Protein AF-A0A661FLF9-F1 (afdb_monomer)

Radius of gyration: 11.58 Å; Cα contacts (8 Å, |Δi|>4): 74; chains: 1; bounding box: 26×20×30 Å

Foldseek 3Di:
DQDPLLVVLLCCLPPVQQDPQ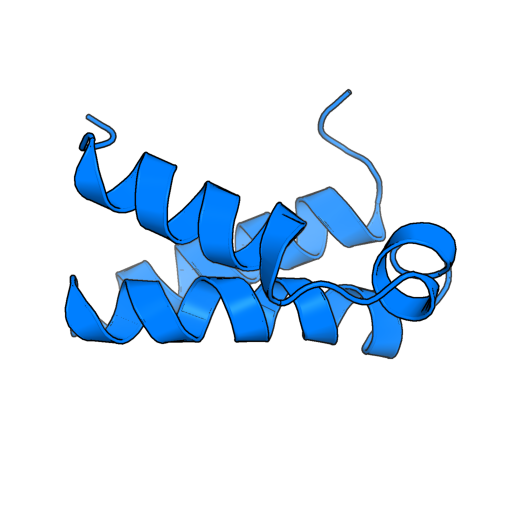LQVCLQPDLVSLLSSLVSSLVSVVVVDPDVVVSCVSSVVSSVCRNNVVDD

Structure (mmCIF, N/CA/C/O backbone):
data_AF-A0A661FLF9-F1
#
_entry.id   AF-A0A661FLF9-F1
#
loop_
_atom_site.group_PDB
_atom_site.id
_atom_site.type_symbol
_atom_site.label_atom_id
_atom_site.label_alt_id
_atom_site.label_comp_id
_atom_site.label_asym_id
_atom_site.label_entity_id
_atom_site.label_seq_id
_atom_site.pdbx_PDB_ins_code
_atom_site.Cartn_x
_atom_site.Cartn_y
_atom_site.Cartn_z
_atom_site.occupancy
_atom_site.B_iso_or_equiv
_atom_site.auth_seq_id
_atom_site.auth_comp_id
_atom_site.auth_asym_id
_atom_site.auth_atom_id
_atom_site.pdbx_PDB_model_num
ATOM 1 N N . MET A 1 1 ? -4.902 -5.610 16.794 1.00 53.88 1 MET A N 1
ATOM 2 C CA . MET A 1 1 ? -5.365 -6.794 16.038 1.00 53.88 1 MET A CA 1
ATOM 3 C C . MET A 1 1 ? -5.984 -6.279 14.751 1.00 53.88 1 MET A C 1
ATOM 5 O O . MET A 1 1 ? -6.771 -5.347 14.847 1.00 53.88 1 MET A O 1
ATOM 9 N N . PHE A 1 2 ? -5.585 -6.799 13.588 1.00 66.19 2 PHE A N 1
ATOM 10 C CA . PHE A 1 2 ? -6.269 -6.491 12.326 1.00 66.19 2 PHE A CA 1
ATOM 11 C C . PHE A 1 2 ? -7.634 -7.189 12.322 1.00 66.19 2 PHE A C 1
ATOM 13 O O . PHE A 1 2 ? -7.699 -8.372 12.661 1.00 66.19 2 PHE A O 1
ATOM 20 N N . SER A 1 3 ? -8.711 -6.469 11.999 1.00 81.94 3 SER A N 1
ATOM 21 C CA . SER A 1 3 ? -10.048 -7.068 11.884 1.00 81.94 3 SER A CA 1
ATOM 22 C C . SER A 1 3 ? -10.259 -7.696 10.503 1.00 81.94 3 SER A C 1
ATOM 24 O O . SER A 1 3 ? -9.578 -7.348 9.535 1.00 81.94 3 SER A O 1
ATOM 26 N N . ALA A 1 4 ? -11.221 -8.618 10.395 1.00 84.50 4 ALA A N 1
ATOM 27 C CA . ALA A 1 4 ? -11.603 -9.207 9.111 1.00 84.50 4 ALA A CA 1
ATOM 28 C C . ALA A 1 4 ? -12.051 -8.129 8.105 1.00 84.50 4 ALA A C 1
ATOM 30 O O . ALA A 1 4 ? -11.684 -8.186 6.935 1.00 84.50 4 ALA A O 1
ATOM 31 N N . ASP A 1 5 ? -12.755 -7.097 8.576 1.00 83.31 5 ASP A N 1
ATOM 32 C CA . ASP A 1 5 ? -13.218 -5.980 7.745 1.00 83.31 5 ASP A CA 1
ATOM 33 C C . ASP A 1 5 ? -12.052 -5.189 7.142 1.00 83.31 5 ASP A C 1
ATOM 35 O O . ASP A 1 5 ? -12.108 -4.788 5.982 1.00 83.31 5 ASP A O 1
ATOM 39 N N . GLN A 1 6 ? -10.962 -5.009 7.899 1.00 80.75 6 GLN A N 1
ATOM 40 C CA . GLN A 1 6 ? -9.754 -4.333 7.416 1.00 80.75 6 GLN A CA 1
ATOM 41 C C . GLN A 1 6 ? -9.038 -5.141 6.328 1.00 80.75 6 GLN A C 1
ATOM 43 O O . GLN A 1 6 ? -8.543 -4.560 5.365 1.00 80.75 6 GLN A O 1
ATOM 48 N 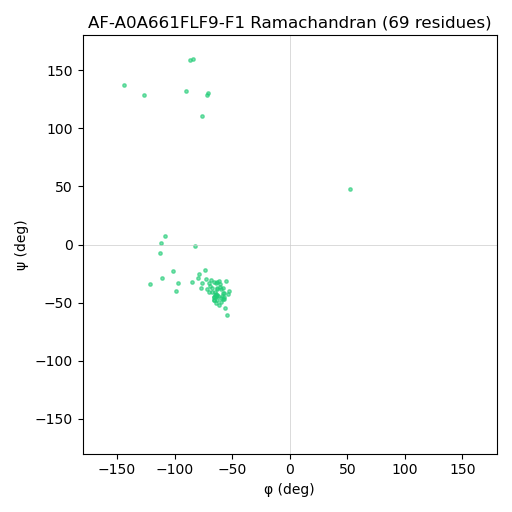N . LEU A 1 7 ? -9.015 -6.473 6.442 1.00 84.31 7 LEU A N 1
ATOM 49 C CA . LEU A 1 7 ? -8.456 -7.350 5.407 1.00 84.31 7 LEU A CA 1
ATOM 50 C C . LEU A 1 7 ? -9.293 -7.324 4.125 1.00 84.31 7 LEU A C 1
ATOM 52 O O . LEU A 1 7 ? -8.734 -7.277 3.032 1.00 84.31 7 LEU A O 1
ATOM 56 N N . ILE A 1 8 ? -10.622 -7.316 4.249 1.00 86.88 8 ILE A N 1
ATOM 57 C CA . ILE A 1 8 ? -11.523 -7.218 3.094 1.00 86.88 8 ILE A CA 1
ATOM 58 C C . ILE A 1 8 ? -11.358 -5.856 2.414 1.00 86.88 8 ILE A C 1
ATOM 60 O O . ILE A 1 8 ? -11.176 -5.801 1.202 1.00 86.88 8 ILE A O 1
ATOM 64 N N . ALA A 1 9 ? -11.358 -4.766 3.184 1.00 84.94 9 ALA A N 1
ATOM 65 C CA . ALA A 1 9 ? -11.093 -3.416 2.690 1.00 84.94 9 ALA A CA 1
ATOM 66 C C . ALA A 1 9 ? -9.770 -3.335 1.910 1.00 84.94 9 ALA A C 1
ATOM 68 O O . ALA A 1 9 ? -9.719 -2.741 0.832 1.00 84.94 9 ALA A O 1
ATOM 69 N N . HIS A 1 10 ? -8.726 -3.983 2.427 1.00 85.19 10 HIS A N 1
ATOM 70 C CA . HIS A 1 10 ? -7.429 -4.076 1.769 1.00 85.19 10 HIS A CA 1
ATOM 71 C C . HIS A 1 10 ? -7.495 -4.850 0.452 1.00 85.19 10 HIS A C 1
ATOM 73 O O . HIS A 1 10 ? -7.100 -4.330 -0.587 1.00 85.19 10 HIS A O 1
ATOM 79 N N . ALA A 1 11 ? -8.092 -6.043 0.456 1.00 86.00 11 ALA A N 1
ATOM 80 C CA . ALA A 1 11 ? -8.245 -6.845 -0.753 1.00 86.00 11 ALA A CA 1
ATOM 81 C C . ALA A 1 11 ? -9.082 -6.133 -1.834 1.00 86.00 11 ALA A C 1
ATOM 83 O O . ALA A 1 11 ? -8.776 -6.225 -3.021 1.00 86.00 11 ALA A O 1
ATOM 84 N N . VAL A 1 12 ? -10.117 -5.384 -1.446 1.00 86.81 12 VAL A N 1
ATOM 85 C CA . VAL A 1 12 ? -10.899 -4.568 -2.387 1.00 86.81 12 VAL A CA 1
ATOM 86 C C . VAL A 1 12 ? -10.034 -3.463 -3.000 1.00 86.81 12 VAL A C 1
ATOM 88 O O . VAL A 1 12 ? -10.062 -3.271 -4.218 1.00 86.81 12 VAL A O 1
ATOM 91 N N . GLY A 1 13 ? -9.231 -2.773 -2.189 1.00 83.69 13 GLY A N 1
ATOM 92 C CA . GLY A 1 13 ? -8.282 -1.766 -2.668 1.00 83.69 13 GLY A CA 1
ATOM 93 C C . GLY A 1 13 ? -7.290 -2.324 -3.693 1.00 83.69 13 GLY A C 1
ATOM 94 O O . GLY A 1 13 ? -7.133 -1.732 -4.763 1.00 83.69 13 GLY A O 1
ATOM 95 N N . ASP A 1 14 ? -6.700 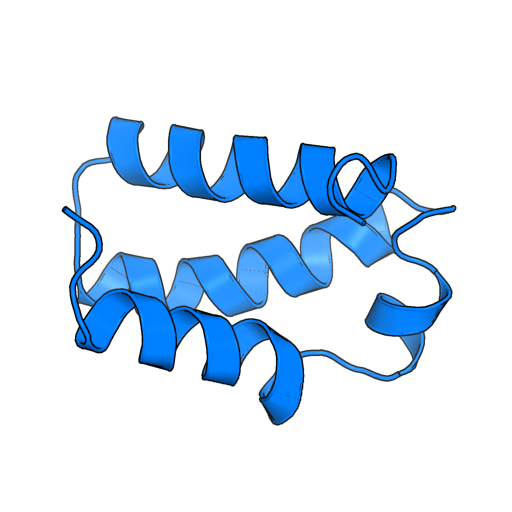-3.483 -3.394 1.00 83.38 14 ASP A N 1
ATOM 96 C CA . ASP A 1 14 ? -5.580 -4.065 -4.143 1.00 83.38 14 ASP A CA 1
ATOM 97 C C . ASP A 1 14 ? -5.998 -4.887 -5.370 1.00 83.38 14 ASP A C 1
ATOM 99 O O . ASP A 1 14 ? -5.264 -4.917 -6.361 1.00 83.38 14 ASP A O 1
ATOM 103 N N . PHE A 1 15 ? -7.156 -5.555 -5.331 1.00 84.81 15 PHE A N 1
ATOM 104 C CA . PHE A 1 15 ? -7.577 -6.484 -6.391 1.00 84.81 15 PHE A CA 1
ATOM 105 C C . PHE A 1 15 ? -8.767 -5.997 -7.219 1.00 84.81 15 PHE A C 1
ATOM 107 O O . PHE A 1 15 ? -8.881 -6.378 -8.382 1.00 84.81 15 PHE A O 1
ATOM 114 N N . LEU A 1 16 ? -9.660 -5.181 -6.649 1.00 85.31 16 LEU A N 1
ATOM 115 C CA . LEU A 1 16 ? -10.849 -4.683 -7.359 1.00 85.31 16 LEU A CA 1
ATOM 116 C C . LEU A 1 16 ? -10.646 -3.268 -7.905 1.00 85.31 16 LEU A C 1
ATOM 118 O O . LEU A 1 16 ? -11.098 -2.967 -9.007 1.00 85.31 16 LEU A O 1
ATOM 122 N N . LEU A 1 17 ? -9.989 -2.396 -7.137 1.00 84.94 17 LEU A N 1
ATOM 123 C CA . LEU A 1 17 ? -9.858 -0.9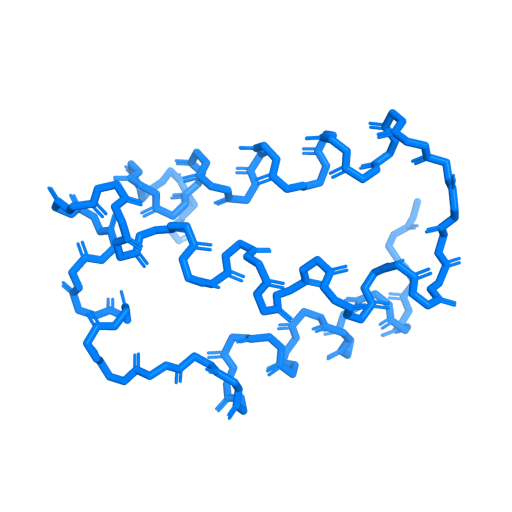74 -7.469 1.00 84.94 17 LEU A CA 1
ATOM 124 C C . LEU A 1 17 ? -8.491 -0.609 -8.068 1.00 84.94 17 LEU A C 1
ATOM 126 O O . LEU A 1 17 ? -8.373 0.394 -8.776 1.00 84.94 17 LEU A O 1
ATOM 130 N N . GLN A 1 18 ? -7.455 -1.410 -7.811 1.00 88.69 18 GLN A N 1
ATOM 131 C CA . GLN A 1 18 ? -6.12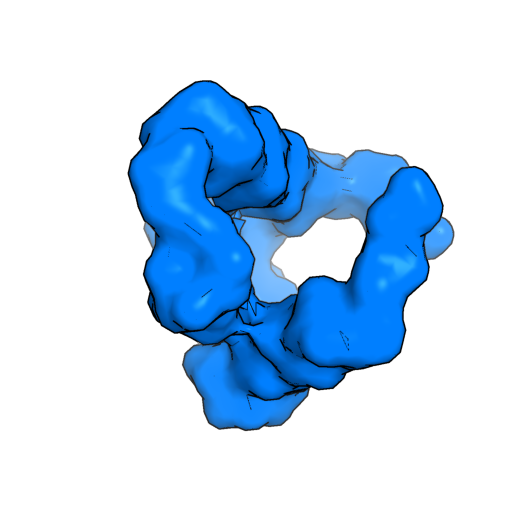6 -1.200 -8.375 1.00 88.69 18 GLN A CA 1
ATOM 132 C C . GLN A 1 18 ? -6.106 -1.542 -9.873 1.00 88.69 18 GLN A C 1
ATOM 134 O O . GLN A 1 18 ? -6.481 -2.632 -10.294 1.00 88.69 18 GLN A O 1
ATOM 139 N N . SER A 1 19 ? -5.600 -0.621 -10.691 1.00 89.94 19 SER A N 1
ATOM 140 C CA . SER A 1 19 ? -5.425 -0.847 -12.128 1.00 89.94 19 SER A CA 1
ATOM 141 C C . SER A 1 19 ? -4.088 -1.519 -12.419 1.00 89.94 19 SER A C 1
ATOM 143 O O . SER A 1 19 ? -3.122 -1.373 -11.664 1.00 89.94 19 SER A O 1
ATOM 145 N N . GLU A 1 20 ? -3.989 -2.159 -13.582 1.00 89.44 20 GLU A N 1
ATOM 146 C CA . GLU A 1 20 ? -2.730 -2.724 -14.081 1.00 89.44 20 GLU A CA 1
ATOM 147 C C . GLU A 1 20 ? -1.580 -1.707 -14.092 1.00 89.44 20 GLU A C 1
ATOM 149 O O . GLU A 1 20 ? -0.445 -2.032 -13.744 1.00 89.44 20 GLU A O 1
ATOM 154 N N . TRP A 1 21 ? -1.859 -0.455 -14.465 1.00 91.12 21 TRP A N 1
ATOM 155 C CA . TRP A 1 21 ? -0.835 0.587 -14.496 1.00 91.12 21 TRP A CA 1
ATOM 156 C C . TRP A 1 21 ? -0.298 0.899 -13.095 1.00 91.12 21 TRP A C 1
ATOM 158 O O . TRP A 1 21 ? 0.917 0.992 -12.912 1.00 91.12 21 TRP A O 1
ATOM 168 N N . MET A 1 22 ? -1.187 0.998 -12.101 1.00 90.88 22 MET A N 1
ATOM 169 C CA . MET A 1 22 ? -0.796 1.196 -10.703 1.00 90.88 22 MET A CA 1
ATOM 170 C C . MET A 1 22 ? 0.083 0.038 -10.219 1.00 90.88 22 MET A C 1
ATOM 172 O O . MET A 1 22 ? 1.187 0.268 -9.730 1.00 90.88 22 MET A O 1
ATOM 176 N N . ALA A 1 23 ? -0.355 -1.203 -10.448 1.00 89.44 23 ALA A N 1
ATOM 177 C CA . ALA A 1 23 ? 0.369 -2.403 -10.035 1.00 89.44 23 ALA A CA 1
ATOM 178 C C . ALA A 1 23 ? 1.791 -2.473 -10.619 1.00 89.44 23 ALA A C 1
ATOM 180 O O . ALA A 1 23 ? 2.741 -2.822 -9.918 1.00 89.44 23 ALA A O 1
ATOM 181 N N . ARG A 1 24 ? 1.956 -2.119 -11.901 1.00 91.25 24 ARG A N 1
ATOM 182 C CA . ARG A 1 24 ? 3.244 -2.224 -12.609 1.00 91.25 24 ARG A CA 1
ATOM 183 C C . ARG A 1 24 ? 4.207 -1.079 -12.314 1.00 91.25 24 ARG A C 1
ATOM 185 O O . ARG A 1 24 ? 5.420 -1.270 -12.411 1.00 91.25 24 ARG A O 1
ATOM 192 N N . GLU A 1 25 ? 3.684 0.099 -11.991 1.00 93.31 25 GLU A N 1
ATOM 193 C CA . GLU A 1 25 ? 4.475 1.329 -11.928 1.00 93.31 25 GLU A CA 1
ATOM 194 C C . GLU A 1 25 ? 4.624 1.884 -10.499 1.00 93.31 25 GLU A C 1
ATOM 196 O O . GLU A 1 25 ? 5.434 2.790 -10.287 1.00 93.31 25 GLU A O 1
ATOM 201 N N . LYS A 1 26 ? 3.924 1.327 -9.494 1.00 89.69 26 LYS A N 1
ATOM 202 C CA . LYS A 1 26 ? 3.979 1.788 -8.090 1.00 89.69 26 LYS A CA 1
ATOM 203 C C . LYS A 1 26 ? 5.388 1.834 -7.492 1.00 89.69 26 LYS A C 1
ATOM 205 O O . LYS A 1 26 ? 5.715 2.758 -6.756 1.00 89.69 26 LYS A O 1
ATOM 210 N N . THR A 1 27 ? 6.284 0.944 -7.913 1.00 92.06 27 THR A N 1
ATOM 211 C CA . THR A 1 27 ? 7.696 0.931 -7.479 1.00 92.06 27 THR A CA 1
ATOM 212 C C . THR A 1 27 ? 8.601 1.907 -8.242 1.00 92.06 27 THR A C 1
ATOM 214 O O . THR A 1 27 ? 9.795 2.010 -7.957 1.00 92.06 27 THR A O 1
ATOM 217 N N . LYS A 1 28 ? 8.072 2.641 -9.226 1.00 90.25 28 LYS A N 1
ATOM 218 C CA . LYS A 1 28 ? 8.834 3.567 -10.085 1.00 90.25 28 LYS A CA 1
ATOM 219 C C . LYS A 1 28 ? 8.311 4.995 -10.020 1.00 90.25 28 LYS A C 1
ATOM 221 O O . LYS A 1 28 ? 9.104 5.933 -10.082 1.00 90.25 28 LYS A O 1
ATOM 226 N N . ARG A 1 29 ? 6.998 5.178 -9.860 1.00 90.56 29 ARG A N 1
ATOM 227 C CA . ARG A 1 29 ? 6.346 6.492 -9.838 1.00 90.56 29 ARG A CA 1
ATOM 228 C C . ARG A 1 29 ? 5.507 6.663 -8.585 1.00 90.56 29 ARG A C 1
ATOM 230 O O . ARG A 1 29 ? 4.606 5.877 -8.318 1.00 90.56 29 ARG A O 1
ATOM 237 N N . SER A 1 30 ? 5.723 7.771 -7.882 1.00 89.19 30 SER A N 1
ATOM 238 C CA . SER A 1 30 ? 4.942 8.115 -6.690 1.00 89.19 30 SER A CA 1
ATOM 239 C C . SER A 1 30 ? 3.451 8.284 -6.998 1.00 89.19 30 SER A C 1
ATOM 241 O O . SER A 1 30 ? 2.623 7.874 -6.201 1.00 89.19 30 SER A O 1
ATOM 243 N N . LEU A 1 31 ? 3.085 8.792 -8.181 1.00 89.06 31 LEU A N 1
ATOM 244 C CA . LEU A 1 31 ? 1.678 8.862 -8.602 1.00 89.06 31 LEU A CA 1
ATOM 245 C C . LEU A 1 31 ? 1.034 7.475 -8.737 1.00 89.06 31 LEU A C 1
ATOM 247 O O . LEU A 1 31 ? -0.120 7.297 -8.361 1.00 89.06 31 LEU A O 1
ATOM 251 N N . ALA A 1 32 ? 1.786 6.490 -9.233 1.00 88.75 32 ALA A N 1
ATOM 252 C CA . ALA A 1 32 ? 1.299 5.122 -9.349 1.00 88.75 32 ALA A CA 1
ATOM 253 C C . ALA A 1 32 ? 1.192 4.426 -7.983 1.00 88.75 32 ALA A C 1
ATOM 255 O O . ALA A 1 32 ? 0.312 3.595 -7.826 1.00 88.75 32 ALA A O 1
ATOM 256 N N . ALA A 1 33 ? 2.026 4.785 -6.998 1.00 87.62 33 ALA A N 1
ATOM 257 C CA . ALA A 1 33 ? 1.915 4.303 -5.613 1.00 87.62 33 ALA A CA 1
ATOM 258 C C . ALA A 1 33 ? 0.825 5.022 -4.794 1.00 87.62 33 ALA A C 1
ATOM 260 O O . ALA A 1 33 ? 0.283 4.452 -3.850 1.00 87.62 33 ALA A O 1
ATOM 261 N N . LEU A 1 34 ? 0.473 6.263 -5.148 1.00 88.44 34 LEU A N 1
ATOM 262 C CA . LEU A 1 34 ? -0.640 6.979 -4.516 1.00 88.44 34 LEU A CA 1
ATOM 263 C C . LEU A 1 34 ? -1.998 6.385 -4.893 1.00 88.44 34 LEU A C 1
ATOM 265 O O . LEU A 1 34 ? -2.902 6.397 -4.068 1.00 88.44 34 LEU A O 1
ATOM 269 N N . GLY A 1 35 ? -2.145 5.856 -6.109 1.00 86.56 35 GLY A N 1
ATOM 270 C CA . GLY A 1 35 ? -3.386 5.224 -6.559 1.00 86.56 35 GLY A CA 1
ATOM 271 C C . GLY A 1 35 ? -3.881 4.107 -5.621 1.00 86.56 35 GLY A C 1
ATOM 272 O O . GLY A 1 35 ? -4.951 4.280 -5.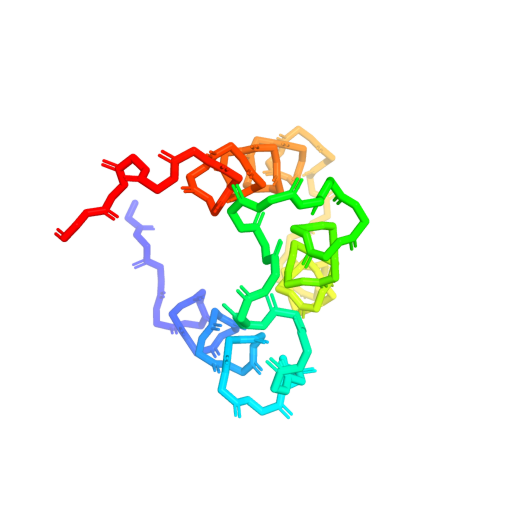041 1.00 86.56 35 GLY A O 1
ATOM 273 N N . PRO A 1 36 ? -3.097 3.031 -5.399 1.00 84.12 36 PRO A N 1
ATOM 274 C CA . PRO A 1 36 ? -3.416 1.953 -4.457 1.00 84.12 36 PRO A CA 1
ATOM 275 C C . PRO A 1 36 ? -3.647 2.462 -3.030 1.00 84.12 36 PRO A C 1
ATOM 277 O O . PRO A 1 36 ? -4.601 2.081 -2.358 1.00 84.12 36 PRO A O 1
ATOM 280 N N . CYS A 1 37 ? -2.814 3.409 -2.580 1.00 86.12 37 CYS A N 1
ATOM 281 C CA . CYS A 1 37 ? -2.965 4.036 -1.270 1.00 86.12 37 CYS A CA 1
ATOM 282 C C . CYS A 1 37 ? -4.352 4.688 -1.110 1.00 86.12 37 CYS A C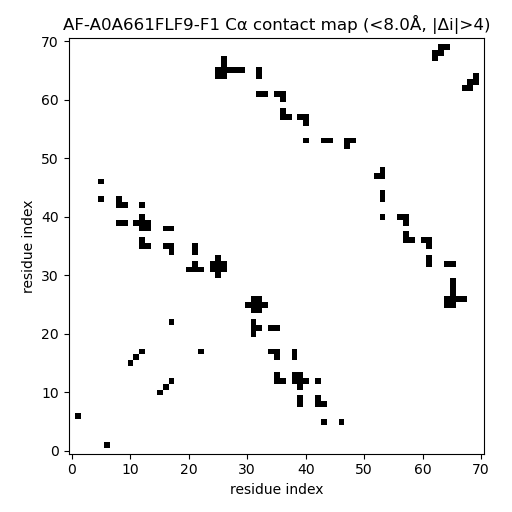 1
ATOM 284 O O . CYS A 1 37 ? -5.024 4.477 -0.103 1.00 86.12 37 CYS A O 1
ATOM 286 N N . LEU A 1 38 ? -4.824 5.427 -2.118 1.00 85.00 38 LEU A N 1
ATOM 287 C CA . LEU A 1 38 ? -6.138 6.073 -2.094 1.00 85.00 38 LEU A CA 1
ATOM 288 C C . LEU A 1 38 ? -7.294 5.074 -2.234 1.00 85.00 38 LEU A C 1
ATOM 290 O O . LEU A 1 38 ? -8.315 5.236 -1.562 1.00 85.00 38 LEU A O 1
ATOM 294 N N . THR A 1 39 ? -7.149 4.038 -3.066 1.00 84.06 39 THR A N 1
ATOM 295 C CA . THR A 1 39 ? -8.191 3.013 -3.236 1.00 84.06 39 THR A CA 1
ATOM 296 C C . THR A 1 39 ? -8.365 2.152 -1.991 1.00 84.06 39 THR A C 1
ATOM 298 O O . THR A 1 39 ? -9.487 1.745 -1.707 1.00 84.06 39 THR A O 1
ATOM 301 N N . TYR A 1 40 ? -7.303 1.932 -1.215 1.00 81.50 40 TYR A N 1
ATOM 302 C CA . TYR A 1 40 ? -7.375 1.290 0.098 1.00 81.50 40 TYR A CA 1
ATOM 303 C C . TYR A 1 40 ? -7.894 2.226 1.204 1.00 81.50 40 TYR A C 1
ATOM 305 O O . TYR A 1 40 ? -8.663 1.812 2.077 1.00 81.50 40 TYR A O 1
ATOM 313 N N . LEU A 1 41 ? -7.521 3.509 1.166 1.00 83.25 41 LEU A N 1
ATOM 314 C CA . LEU A 1 41 ? -7.970 4.494 2.154 1.00 83.25 41 LEU A CA 1
ATOM 315 C C . LEU A 1 41 ? -9.481 4.761 2.095 1.00 83.25 41 LEU A C 1
ATOM 317 O O . LEU A 1 41 ? -10.084 5.011 3.136 1.00 83.25 41 LEU A O 1
ATOM 321 N N . LEU A 1 42 ? -10.101 4.681 0.914 1.00 82.12 42 LEU A N 1
ATOM 322 C CA . LEU A 1 42 ? -11.545 4.877 0.726 1.00 82.12 42 LEU A CA 1
ATOM 323 C C . LEU A 1 42 ? -12.396 3.924 1.597 1.00 82.12 42 LEU A C 1
ATOM 325 O O . LEU A 1 42 ? -13.203 4.416 2.387 1.00 82.12 42 LEU A O 1
ATOM 329 N N . PRO A 1 43 ? -12.206 2.591 1.542 1.00 78.94 43 PRO A N 1
ATOM 330 C CA . PRO A 1 43 ? -12.832 1.657 2.477 1.00 78.94 43 PRO A CA 1
ATOM 331 C C . PRO A 1 43 ? -12.458 1.901 3.944 1.00 78.94 43 PRO A C 1
ATOM 333 O O . PRO A 1 43 ? -13.315 1.797 4.819 1.00 78.94 43 PRO A O 1
ATOM 336 N N . CYS A 1 44 ? -11.202 2.256 4.243 1.00 79.94 44 CYS A N 1
ATOM 337 C CA . CYS A 1 44 ? -10.780 2.531 5.620 1.00 79.94 44 CYS A CA 1
ATOM 338 C C . CYS A 1 44 ? -11.489 3.742 6.234 1.00 79.94 44 CYS A C 1
ATOM 340 O O . CYS A 1 44 ? -11.781 3.710 7.427 1.00 79.94 44 CYS A O 1
ATOM 342 N N . LEU A 1 45 ? -11.821 4.766 5.442 1.00 81.31 45 LEU A N 1
ATOM 343 C CA . LEU A 1 45 ? -12.628 5.897 5.904 1.00 81.31 45 LEU A CA 1
ATOM 344 C C . LEU A 1 45 ? -14.021 5.445 6.367 1.00 81.31 45 LEU A C 1
ATOM 346 O O . LEU A 1 45 ? -14.567 6.014 7.304 1.00 81.31 45 LEU A O 1
ATOM 350 N N . LEU A 1 46 ? -14.593 4.387 5.788 1.00 81.19 46 LEU A N 1
ATOM 351 C CA . LEU A 1 46 ? -15.885 3.854 6.240 1.00 81.19 46 LEU A CA 1
ATOM 352 C C . LEU A 1 46 ? -15.785 3.099 7.576 1.00 81.19 46 LEU A C 1
ATOM 354 O O . LEU A 1 46 ? -16.782 2.975 8.283 1.00 81.19 46 LEU A O 1
ATOM 358 N N . LEU A 1 47 ? -14.591 2.616 7.933 1.00 80.62 47 LEU A N 1
ATOM 359 C CA . LEU A 1 47 ? -14.340 1.837 9.150 1.00 80.62 47 LEU A CA 1
ATOM 360 C C . LEU A 1 47 ? -13.807 2.690 10.310 1.00 80.62 47 LEU A C 1
ATOM 362 O O . LEU A 1 47 ? -14.072 2.392 11.472 1.00 80.62 47 LEU A O 1
ATOM 366 N N . THR A 1 48 ? -13.025 3.732 10.018 1.00 79.81 48 THR A N 1
ATOM 367 C CA . THR A 1 48 ? -12.413 4.603 11.025 1.00 79.81 48 THR A CA 1
ATOM 368 C C . THR A 1 48 ? -12.366 6.050 10.551 1.00 79.81 48 THR A C 1
ATOM 370 O O . THR A 1 48 ? -12.012 6.339 9.414 1.00 79.81 48 THR A O 1
ATOM 373 N N . GLN A 1 49 ? -12.699 6.972 11.454 1.00 83.62 49 GLN A N 1
ATOM 374 C CA . GLN A 1 49 ? -12.648 8.421 11.225 1.00 83.62 49 GLN A CA 1
ATOM 375 C C . GLN A 1 49 ? -11.493 9.082 11.991 1.00 83.62 49 GLN A C 1
ATOM 377 O O . GLN A 1 49 ? -11.380 10.304 12.026 1.00 83.62 49 GLN A O 1
ATOM 382 N N . TYR A 1 50 ? -10.619 8.288 12.621 1.00 88.00 50 TYR A N 1
ATOM 383 C CA . TYR A 1 50 ? -9.461 8.813 13.339 1.00 88.00 50 TYR A CA 1
ATOM 384 C C . TYR A 1 50 ? -8.368 9.230 12.341 1.00 88.00 50 TYR A C 1
ATOM 386 O O . TYR A 1 50 ? -7.731 8.357 11.741 1.00 88.00 50 TYR A O 1
ATOM 394 N N . PRO A 1 51 ? -8.083 10.538 12.182 1.00 85.06 51 PRO A N 1
ATOM 395 C CA . PRO A 1 51 ? -7.197 11.032 11.126 1.00 85.06 51 PRO A CA 1
ATOM 396 C C . PRO A 1 51 ? -5.763 10.514 11.276 1.00 85.06 51 PRO A C 1
ATOM 398 O O . PRO A 1 51 ? -5.101 10.230 10.283 1.00 85.06 51 PRO A O 1
ATOM 401 N N . TYR A 1 52 ? -5.300 10.307 12.512 1.00 89.38 52 TYR A N 1
ATOM 402 C CA . TYR A 1 52 ? -3.988 9.718 12.782 1.00 89.38 52 TYR A CA 1
ATOM 403 C C . TYR A 1 52 ? -3.889 8.266 12.308 1.00 89.38 52 TYR A C 1
ATOM 405 O O . TYR A 1 52 ? -2.877 7.881 11.729 1.00 89.38 52 TYR A O 1
ATOM 413 N N . ALA A 1 53 ? -4.941 7.467 12.510 1.00 87.00 53 ALA A N 1
ATOM 414 C CA . ALA A 1 53 ? -4.964 6.080 12.057 1.00 87.00 53 ALA A CA 1
ATOM 415 C C . ALA A 1 53 ? -4.945 6.017 10.525 1.00 87.00 53 ALA A C 1
ATOM 417 O O . ALA A 1 53 ? -4.146 5.286 9.952 1.00 87.00 53 ALA A O 1
ATOM 418 N N . ILE A 1 54 ? -5.759 6.849 9.871 1.00 86.62 54 ILE A N 1
ATOM 419 C CA . ILE A 1 54 ? -5.806 6.992 8.410 1.00 86.62 54 ILE A CA 1
ATOM 420 C C . ILE A 1 54 ? -4.434 7.398 7.856 1.00 86.62 54 ILE A C 1
ATOM 422 O O . ILE A 1 54 ? -3.942 6.777 6.917 1.00 86.62 54 ILE A O 1
ATOM 426 N N . ALA A 1 55 ? -3.784 8.395 8.464 1.00 88.75 55 ALA A N 1
ATOM 427 C CA . ALA A 1 55 ? -2.471 8.867 8.034 1.00 88.75 55 ALA A CA 1
ATOM 428 C C . ALA A 1 55 ? -1.384 7.792 8.183 1.00 88.75 55 ALA A C 1
ATOM 430 O O . ALA A 1 55 ? -0.573 7.614 7.276 1.00 88.75 55 ALA A O 1
ATOM 431 N N . ILE A 1 56 ? -1.378 7.050 9.296 1.00 90.06 56 ILE A N 1
ATOM 432 C CA . ILE A 1 56 ? -0.421 5.958 9.516 1.00 90.06 56 ILE A CA 1
ATOM 433 C C . ILE A 1 56 ? -0.663 4.831 8.509 1.00 90.06 56 ILE A C 1
ATOM 435 O O . ILE A 1 56 ? 0.282 4.380 7.864 1.00 90.06 56 ILE A O 1
ATOM 439 N N . ILE A 1 57 ? -1.913 4.400 8.333 1.00 88.19 57 ILE A N 1
ATOM 440 C CA . ILE A 1 57 ? -2.286 3.314 7.418 1.00 88.19 57 ILE A CA 1
ATOM 441 C C . ILE A 1 57 ? -1.930 3.678 5.970 1.00 88.19 57 ILE A C 1
ATOM 443 O O . ILE A 1 57 ? -1.208 2.936 5.309 1.00 88.19 57 ILE A O 1
ATOM 447 N N . GLY A 1 58 ? -2.365 4.845 5.491 1.00 88.75 58 GLY A N 1
ATOM 448 C CA . GLY A 1 58 ? -2.056 5.310 4.139 1.00 88.75 58 GLY A CA 1
ATOM 449 C C . GLY A 1 58 ? -0.562 5.554 3.919 1.00 88.75 58 GLY A C 1
ATOM 450 O O . GLY A 1 58 ? -0.003 5.117 2.914 1.00 88.75 58 GLY A O 1
ATOM 451 N N . GLY A 1 59 ? 0.106 6.204 4.877 1.00 90.56 59 GLY A N 1
ATOM 452 C CA . GLY A 1 59 ? 1.533 6.515 4.797 1.00 90.56 59 GLY A CA 1
ATOM 453 C C . GLY A 1 59 ? 2.401 5.260 4.748 1.00 90.56 59 GLY A C 1
ATOM 454 O O . GLY A 1 59 ? 3.257 5.131 3.875 1.00 90.56 59 GLY A O 1
ATOM 455 N N . THR A 1 60 ? 2.147 4.30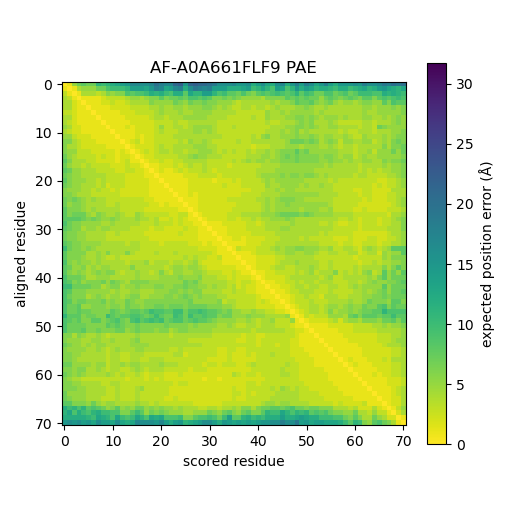3 5.644 1.00 91.31 60 THR A N 1
ATOM 456 C CA . THR A 1 60 ? 2.857 3.014 5.641 1.00 91.31 60 THR A CA 1
ATOM 457 C C . THR A 1 60 ? 2.588 2.227 4.367 1.00 91.31 60 THR A C 1
ATOM 459 O O . THR A 1 60 ? 3.538 1.730 3.768 1.00 91.31 60 THR A O 1
ATOM 462 N N . HIS A 1 61 ? 1.341 2.177 3.895 1.00 88.81 61 HIS A N 1
ATOM 463 C CA . HIS A 1 61 ? 1.002 1.473 2.662 1.00 88.81 61 HIS A CA 1
ATOM 464 C C . HIS A 1 61 ? 1.705 2.077 1.438 1.00 88.81 61 HIS A C 1
ATOM 466 O O . HIS A 1 61 ? 2.328 1.346 0.670 1.00 88.81 61 HIS A O 1
ATOM 472 N N . PHE A 1 62 ? 1.716 3.409 1.315 1.00 91.38 62 PHE A N 1
ATOM 473 C CA . PHE A 1 62 ? 2.448 4.108 0.257 1.00 91.38 62 PHE A CA 1
ATOM 474 C C . PHE A 1 62 ? 3.947 3.789 0.288 1.00 91.38 62 PHE A C 1
ATOM 476 O O . PHE A 1 62 ? 4.548 3.535 -0.754 1.00 91.38 62 PHE A O 1
ATOM 483 N N . VAL A 1 63 ? 4.562 3.788 1.475 1.00 93.19 63 VAL A N 1
ATOM 484 C CA . VAL A 1 63 ? 5.990 3.480 1.636 1.00 93.19 63 VAL A CA 1
ATOM 485 C C . VAL A 1 63 ? 6.282 2.023 1.2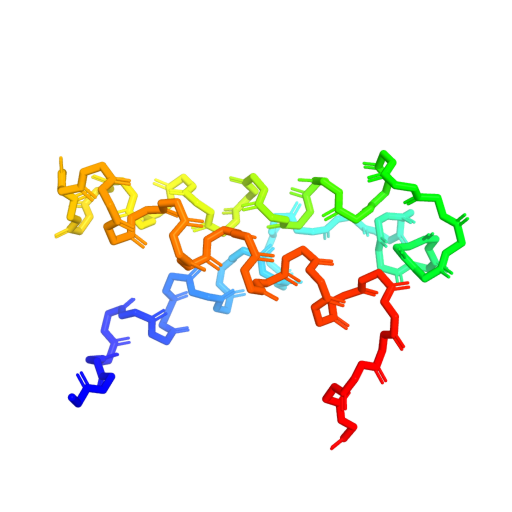58 1.00 93.19 63 VAL A C 1
ATOM 487 O O . VAL A 1 63 ? 7.221 1.744 0.510 1.00 93.19 63 VAL A O 1
ATOM 490 N N . ILE A 1 64 ? 5.458 1.086 1.721 1.00 90.81 64 ILE A N 1
ATOM 491 C CA . ILE A 1 64 ? 5.608 -0.334 1.392 1.00 90.81 64 ILE A CA 1
ATOM 492 C C . ILE A 1 64 ? 5.521 -0.545 -0.123 1.00 90.81 64 ILE A C 1
ATOM 494 O O . ILE A 1 64 ? 6.397 -1.199 -0.686 1.00 90.81 64 ILE A O 1
ATOM 498 N N . ASP A 1 65 ? 4.539 0.064 -0.786 1.00 89.56 65 ASP A N 1
ATOM 499 C CA . ASP A 1 65 ? 4.330 -0.070 -2.230 1.00 89.56 65 ASP A CA 1
ATOM 500 C C . ASP A 1 65 ? 5.405 0.630 -3.064 1.00 89.56 65 ASP A C 1
ATOM 502 O O . ASP A 1 65 ? 5.871 0.092 -4.073 1.00 89.56 65 ASP A O 1
ATOM 506 N N . ARG A 1 66 ? 5.833 1.829 -2.654 1.00 90.44 66 ARG A N 1
ATOM 507 C CA . ARG A 1 66 ? 6.801 2.627 -3.414 1.00 90.44 66 ARG A CA 1
ATOM 508 C C . ARG A 1 66 ? 8.192 2.010 -3.416 1.00 90.44 66 ARG A C 1
ATOM 510 O O . ARG A 1 66 ? 8.898 2.135 -4.422 1.00 90.44 66 ARG A O 1
ATOM 517 N N . TRP A 1 67 ? 8.585 1.392 -2.307 1.00 92.81 67 TRP A N 1
ATOM 518 C CA . TRP A 1 67 ? 9.923 0.831 -2.115 1.00 92.81 67 TRP A CA 1
ATOM 519 C C . TRP A 1 67 ? 9.950 -0.695 -2.054 1.00 92.81 67 TRP A C 1
ATOM 521 O O . TRP A 1 67 ? 11.030 -1.263 -1.921 1.00 92.81 67 TRP A O 1
ATOM 531 N N . HIS A 1 68 ? 8.797 -1.353 -2.211 1.00 86.38 68 HIS A N 1
ATOM 532 C CA . HIS A 1 68 ? 8.672 -2.810 -2.208 1.00 86.38 68 HIS A CA 1
ATOM 533 C C . HIS A 1 68 ? 9.313 -3.438 -0.959 1.00 86.38 68 HIS A C 1
ATOM 535 O O . HIS A 1 68 ? 10.131 -4.354 -1.039 1.00 86.38 68 HIS A O 1
ATOM 541 N N . ILE A 1 69 ? 8.988 -2.861 0.203 1.00 86.38 69 ILE A N 1
ATOM 542 C CA . ILE A 1 69 ? 9.607 -3.217 1.491 1.00 86.38 69 ILE A CA 1
ATOM 543 C C . ILE A 1 69 ? 9.047 -4.540 2.025 1.00 86.38 69 ILE A C 1
ATOM 545 O O . ILE A 1 69 ? 9.770 -5.305 2.658 1.00 86.38 69 ILE A O 1
ATOM 549 N N . ALA A 1 70 ? 7.771 -4.816 1.762 1.00 75.88 70 ALA A N 1
ATOM 550 C CA . ALA A 1 70 ? 7.164 -6.110 2.040 1.00 75.88 70 ALA A CA 1
ATOM 551 C C . ALA A 1 70 ? 7.322 -7.007 0.805 1.00 75.88 70 ALA A C 1
ATOM 553 O O . ALA A 1 70 ? 7.050 -6.559 -0.312 1.00 75.88 70 ALA A O 1
ATOM 554 N N . ARG A 1 71 ? 7.783 -8.243 1.014 1.00 58.22 71 ARG A N 1
ATOM 555 C CA . ARG A 1 71 ? 8.040 -9.241 -0.028 1.00 58.22 71 ARG A CA 1
ATOM 556 C C . ARG A 1 71 ? 7.358 -10.555 0.311 1.00 58.22 71 ARG A C 1
ATOM 558 O O . ARG A 1 71 ? 7.334 -10.886 1.517 1.00 58.22 71 ARG A O 1
#

Secondary structure (DSSP, 8-state):
---HHHHHHHHIIIIII--HHHHHHTTT-HHHHHHHHHHHHHHHHHH---HHHHHHHHHHHHHHHHHT---

Solvent-accessible surface area (backbone atoms only — not comparable to full-atom values): 3865 Å² total; per-residue (Å²): 132,89,52,73,68,57,53,51,32,42,48,43,7,63,69,72,64,40,47,73,66,29,74,74,31,11,64,78,34,70,72,29,16,47,49,43,28,53,43,28,41,56,49,42,54,78,77,48,84,52,64,67,59,52,49,51,53,37,51,51,47,28,51,33,46,35,67,56,72,71,130

Sequence (71 aa):
MFSADQLIAHAVGDFLLQSEWMAREKTKRSLAALGPCLTYLLPCLLLTQYPYAIAIIGGTHFVIDRWHIAR

Mean predicted aligned error: 4.31 Å

pLDDT: mean 85.52, std 6.72, range [53.88, 93.31]